Protein AF-A0A2N2W4A3-F1 (afdb_monomer)

Structure (mmCIF, N/CA/C/O backbone):
data_AF-A0A2N2W4A3-F1
#
_entry.id   AF-A0A2N2W4A3-F1
#
loop_
_atom_site.group_PDB
_atom_site.id
_atom_site.type_symbol
_atom_site.label_atom_id
_atom_site.label_alt_id
_atom_site.label_comp_id
_atom_site.label_asym_id
_atom_site.label_entity_id
_atom_site.label_seq_id
_atom_site.pdbx_PDB_ins_code
_atom_site.Cartn_x
_atom_site.Cartn_y
_atom_site.Cartn_z
_atom_site.occupancy
_atom_site.B_iso_or_equiv
_atom_site.auth_seq_id
_atom_site.auth_comp_id
_atom_site.auth_asym_id
_atom_site.auth_atom_id
_atom_site.pdbx_PDB_model_num
ATOM 1 N N . MET A 1 1 ? -1.980 -13.568 -9.843 1.00 62.12 1 MET A N 1
ATOM 2 C CA . MET A 1 1 ? -2.850 -12.754 -10.726 1.00 62.12 1 MET A CA 1
ATOM 3 C C . MET A 1 1 ? -2.365 -11.310 -10.874 1.00 62.12 1 MET A C 1
ATOM 5 O O . MET A 1 1 ? -2.254 -10.879 -12.008 1.00 62.12 1 MET A O 1
ATOM 9 N N . ILE A 1 2 ? -1.992 -10.582 -9.806 1.00 66.56 2 ILE A N 1
ATOM 10 C CA . ILE A 1 2 ? -1.505 -9.182 -9.920 1.00 66.56 2 ILE A CA 1
ATOM 11 C C . ILE A 1 2 ? -0.237 -9.057 -10.783 1.00 66.56 2 ILE A C 1
ATOM 13 O O . ILE A 1 2 ? -0.174 -8.192 -11.639 1.00 66.56 2 ILE A O 1
ATOM 17 N N . GLY A 1 3 ? 0.733 -9.966 -10.647 1.00 60.09 3 GLY A N 1
ATOM 18 C CA . GLY A 1 3 ? 1.947 -9.948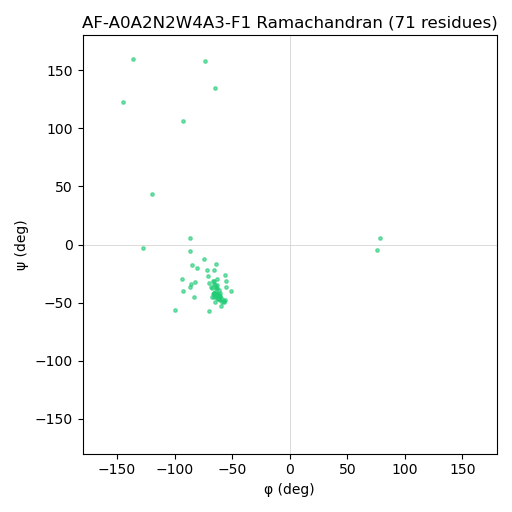 -11.478 1.00 60.09 3 GLY A CA 1
ATOM 19 C C . GLY A 1 3 ? 1.722 -10.186 -12.979 1.00 60.09 3 GLY A C 1
ATOM 20 O O . GLY A 1 3 ? 2.581 -9.882 -13.798 1.00 60.09 3 GLY A O 1
ATOM 21 N N . MET A 1 4 ? 0.555 -10.713 -13.362 1.00 64.94 4 MET A N 1
ATOM 22 C CA . MET A 1 4 ? 0.214 -10.988 -14.761 1.00 64.94 4 MET A CA 1
ATOM 23 C C . MET A 1 4 ? -0.389 -9.768 -15.474 1.00 64.94 4 MET A C 1
ATOM 25 O O . MET A 1 4 ? -0.593 -9.818 -16.682 1.00 64.94 4 MET A O 1
ATOM 29 N N . THR A 1 5 ? -0.644 -8.656 -14.773 1.00 70.69 5 THR A N 1
ATOM 30 C CA . THR A 1 5 ? -1.151 -7.420 -15.397 1.00 70.69 5 THR A CA 1
ATOM 31 C C . THR A 1 5 ? -0.158 -6.836 -16.404 1.00 70.69 5 THR A C 1
ATOM 33 O O . THR A 1 5 ? -0.570 -6.362 -17.459 1.00 70.69 5 THR A O 1
ATOM 36 N N . GLY A 1 6 ? 1.149 -6.956 -16.142 1.00 64.25 6 GLY A N 1
ATOM 37 C CA . GLY A 1 6 ? 2.196 -6.561 -17.090 1.00 64.25 6 GLY A CA 1
ATOM 38 C C . GLY A 1 6 ? 2.175 -7.368 -18.393 1.00 64.25 6 GLY A C 1
ATOM 39 O O . GLY A 1 6 ? 2.478 -6.826 -19.454 1.00 64.25 6 GLY A O 1
ATOM 40 N N . ILE A 1 7 ? 1.728 -8.628 -18.345 1.00 73.00 7 ILE A N 1
ATOM 41 C CA . ILE A 1 7 ? 1.644 -9.491 -19.533 1.00 73.00 7 ILE A CA 1
ATOM 42 C C . ILE A 1 7 ? 0.560 -8.978 -20.486 1.00 73.00 7 ILE A C 1
ATOM 44 O O . ILE A 1 7 ? 0.760 -8.988 -21.694 1.00 73.00 7 ILE A O 1
ATOM 48 N N . MET A 1 8 ? -0.553 -8.457 -19.963 1.00 72.19 8 MET A N 1
ATOM 49 C CA . MET A 1 8 ? -1.616 -7.885 -20.798 1.00 72.19 8 MET A CA 1
ATOM 50 C C . MET A 1 8 ? -1.210 -6.562 -21.463 1.00 72.19 8 MET A C 1
ATOM 52 O O . MET A 1 8 ? -1.641 -6.294 -22.578 1.00 72.19 8 MET A O 1
ATOM 56 N N . ALA A 1 9 ? -0.381 -5.745 -20.805 1.00 73.38 9 ALA A N 1
ATOM 57 C CA . ALA A 1 9 ? 0.045 -4.445 -21.334 1.00 73.38 9 ALA A CA 1
ATOM 58 C C . ALA A 1 9 ? 1.272 -4.526 -22.261 1.00 73.38 9 ALA A C 1
ATOM 60 O O . ALA A 1 9 ? 1.385 -3.752 -23.207 1.00 73.38 9 ALA A O 1
ATOM 61 N N . THR A 1 10 ? 2.197 -5.447 -21.984 1.00 76.56 10 THR A N 1
ATOM 62 C CA . THR A 1 10 ? 3.526 -5.497 -22.624 1.00 76.56 10 THR A CA 1
ATOM 63 C C . THR A 1 10 ? 3.875 -6.858 -23.232 1.00 76.56 10 THR A C 1
ATOM 65 O O . THR A 1 10 ? 4.938 -7.002 -23.827 1.00 76.56 10 THR A O 1
ATOM 68 N N . GLY A 1 11 ? 3.019 -7.874 -23.086 1.00 78.81 11 GLY A N 1
ATOM 69 C CA . GLY A 1 11 ? 3.285 -9.244 -23.547 1.00 78.81 11 GLY A CA 1
ATOM 70 C C . GLY A 1 11 ? 4.259 -10.034 -22.663 1.00 78.81 11 GLY A C 1
ATOM 71 O O . GLY A 1 11 ? 4.461 -11.224 -22.885 1.00 78.81 11 GLY A O 1
ATOM 72 N N . THR A 1 12 ? 4.847 -9.404 -21.643 1.00 81.31 12 THR A N 1
ATOM 73 C CA . THR A 1 12 ? 5.852 -9.995 -20.749 1.00 81.31 12 THR A CA 1
ATOM 74 C C . THR A 1 12 ? 5.589 -9.640 -19.287 1.00 81.31 12 THR A C 1
ATOM 76 O O . THR A 1 12 ? 4.873 -8.690 -18.964 1.00 81.31 12 THR A O 1
ATOM 79 N N . PHE A 1 13 ? 6.151 -10.431 -18.371 1.00 83.06 13 PHE A N 1
ATOM 80 C CA . PHE A 1 13 ? 6.103 -10.110 -16.948 1.00 83.06 13 PHE A CA 1
ATOM 81 C C . PHE A 1 13 ? 6.885 -8.821 -16.665 1.00 83.06 13 PHE A C 1
ATOM 83 O O . PHE A 1 13 ? 8.006 -8.652 -17.139 1.00 83.06 13 PHE A O 1
ATOM 90 N N . SER A 1 14 ? 6.299 -7.925 -15.871 1.00 86.88 14 SER A N 1
ATOM 91 C CA . SER A 1 14 ? 6.908 -6.639 -15.538 1.00 86.88 14 SER A CA 1
ATOM 92 C C . SER A 1 14 ? 6.583 -6.231 -14.105 1.00 86.88 14 SER A C 1
ATOM 94 O O . SER A 1 14 ? 5.417 -6.090 -13.711 1.00 86.88 14 SER A O 1
ATOM 96 N N . LEU A 1 15 ? 7.642 -6.015 -13.322 1.00 89.12 15 LEU A N 1
ATOM 97 C CA . LEU A 1 15 ? 7.556 -5.589 -11.925 1.00 89.12 15 LEU A CA 1
ATOM 98 C C . LEU A 1 15 ? 6.956 -4.187 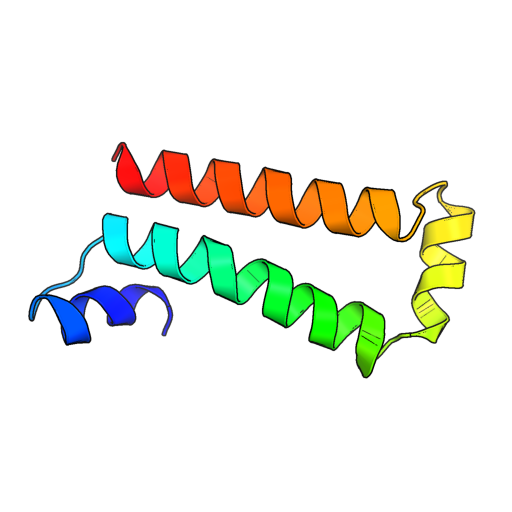-11.794 1.00 89.12 15 LEU A C 1
ATOM 100 O O . LEU A 1 15 ? 6.136 -3.961 -10.907 1.00 89.12 15 LEU A O 1
ATOM 104 N N . LYS A 1 16 ? 7.231 -3.294 -12.751 1.00 89.94 16 LYS A N 1
ATOM 105 C CA . LYS A 1 16 ? 6.675 -1.932 -12.778 1.00 89.94 16 LYS A CA 1
ATOM 106 C C . LYS A 1 16 ? 5.146 -1.938 -12.812 1.00 89.94 16 LYS A C 1
ATOM 108 O O . LYS A 1 16 ? 4.499 -1.289 -11.994 1.00 89.94 16 LYS A O 1
ATOM 113 N N . TYR A 1 17 ? 4.555 -2.723 -13.715 1.00 89.69 17 TYR A N 1
ATOM 114 C CA . TYR A 1 17 ? 3.095 -2.852 -13.804 1.00 89.69 17 TYR A CA 1
ATOM 115 C C . TYR A 1 17 ? 2.502 -3.629 -12.624 1.00 89.69 17 TYR A C 1
ATOM 117 O O . TYR A 1 17 ? 1.364 -3.373 -12.231 1.00 89.69 17 TYR A O 1
ATOM 125 N N . THR A 1 18 ? 3.278 -4.531 -12.019 1.00 90.94 18 THR A N 1
ATOM 126 C CA . THR A 1 18 ? 2.888 -5.218 -10.781 1.00 90.94 18 THR A CA 1
ATOM 127 C C . THR A 1 18 ? 2.785 -4.232 -9.615 1.00 90.94 18 THR A C 1
ATOM 129 O O . THR A 1 18 ? 1.790 -4.253 -8.894 1.00 90.94 18 THR A O 1
ATOM 132 N N . GLY A 1 19 ? 3.765 -3.334 -9.461 1.00 91.06 19 GLY A N 1
ATOM 133 C CA . GLY A 1 19 ? 3.753 -2.275 -8.449 1.00 91.06 19 GLY A CA 1
ATOM 134 C C . GLY A 1 19 ? 2.589 -1.307 -8.633 1.00 91.06 19 GLY A C 1
ATOM 135 O O . GLY A 1 19 ? 1.853 -1.043 -7.683 1.00 91.06 19 GLY A O 1
ATOM 136 N N . LEU A 1 20 ? 2.348 -0.868 -9.872 1.00 91.56 20 LEU A N 1
ATOM 137 C CA . LEU A 1 20 ? 1.193 -0.028 -10.199 1.00 91.56 20 LEU A CA 1
ATOM 138 C C . LEU A 1 20 ? -0.135 -0.729 -9.894 1.00 91.56 20 LEU A C 1
ATOM 140 O O . LEU A 1 20 ? -1.010 -0.133 -9.278 1.00 91.56 20 LEU A O 1
ATOM 144 N N . ALA A 1 21 ? -0.296 -1.999 -10.266 1.00 91.81 21 ALA A N 1
ATOM 145 C CA . ALA A 1 21 ? -1.512 -2.744 -9.953 1.00 91.81 21 ALA A CA 1
ATOM 146 C C . ALA A 1 21 ? -1.706 -2.918 -8.435 1.00 91.81 21 ALA A C 1
ATOM 148 O O . ALA A 1 21 ? -2.826 -2.797 -7.938 1.00 91.81 21 ALA A O 1
ATOM 149 N N . TYR A 1 22 ? -0.624 -3.149 -7.686 1.00 91.12 22 TYR A N 1
ATOM 150 C CA . TYR A 1 22 ? -0.664 -3.243 -6.227 1.00 91.12 22 TYR A CA 1
ATOM 151 C C . TYR A 1 22 ? -1.150 -1.941 -5.574 1.00 91.12 22 TYR A C 1
ATOM 153 O O . TYR A 1 22 ? -1.961 -1.996 -4.648 1.00 91.12 22 TYR A O 1
ATOM 161 N N . LEU A 1 23 ? -0.733 -0.783 -6.105 1.00 94.00 23 LEU A N 1
ATOM 162 C CA . LEU A 1 23 ? -1.154 0.543 -5.638 1.00 94.00 23 LEU A CA 1
ATOM 163 C C . LEU A 1 23 ? -2.682 0.715 -5.634 1.00 94.00 23 LEU A C 1
ATOM 165 O O . LEU A 1 23 ? -3.217 1.349 -4.733 1.00 94.00 23 LEU A O 1
ATOM 169 N N . PHE A 1 24 ? -3.387 0.142 -6.614 1.00 91.38 24 PHE A N 1
ATOM 170 C CA . PHE A 1 24 ? -4.847 0.254 -6.725 1.00 91.38 24 PHE A CA 1
ATOM 171 C C . PHE A 1 24 ? -5.592 -0.895 -6.048 1.00 91.38 24 PHE A C 1
ATOM 173 O O . PHE A 1 24 ? -6.610 -0.680 -5.392 1.00 91.38 24 PHE A O 1
ATOM 180 N N . ILE A 1 25 ? -5.089 -2.124 -6.163 1.00 93.00 25 ILE A N 1
ATOM 181 C CA . ILE A 1 25 ? -5.774 -3.292 -5.599 1.00 93.00 25 ILE A CA 1
ATOM 182 C C . ILE A 1 25 ? -5.769 -3.238 -4.070 1.00 93.00 25 ILE A C 1
ATOM 184 O O . ILE A 1 25 ? -6.766 -3.594 -3.448 1.00 93.00 25 ILE A O 1
ATOM 188 N N . CYS A 1 26 ? -4.688 -2.761 -3.453 1.00 93.69 26 CYS A N 1
ATOM 189 C CA . CYS A 1 26 ? -4.583 -2.684 -1.999 1.00 93.69 26 CYS A CA 1
ATOM 190 C C . CYS A 1 26 ? -5.685 -1.802 -1.358 1.00 93.69 26 CYS A C 1
ATOM 192 O O . CYS A 1 26 ? -6.423 -2.318 -0.515 1.00 93.69 26 CYS A O 1
ATOM 194 N N . PRO A 1 27 ? -5.909 -0.539 -1.781 1.00 93.56 27 PRO A N 1
ATOM 195 C CA . PRO A 1 27 ? -7.020 0.268 -1.275 1.00 93.56 27 PRO A CA 1
ATOM 196 C C . PRO A 1 27 ? -8.402 -0.283 -1.661 1.00 93.56 27 PRO A C 1
ATOM 198 O O . PRO A 1 27 ? -9.336 -0.153 -0.874 1.00 93.56 27 PRO A O 1
ATOM 201 N N . MET A 1 28 ? -8.554 -0.949 -2.814 1.00 94.06 28 MET A N 1
ATOM 202 C CA . MET A 1 28 ? -9.821 -1.612 -3.168 1.00 94.06 28 MET A CA 1
ATOM 203 C C . MET A 1 28 ? -10.150 -2.771 -2.221 1.00 94.06 28 MET A C 1
ATOM 205 O O . MET A 1 28 ? -11.284 -2.893 -1.759 1.00 94.06 28 MET A O 1
ATOM 209 N N . VAL A 1 29 ? -9.161 -3.611 -1.904 1.00 93.12 29 VAL A N 1
ATOM 210 C CA . VAL A 1 29 ? -9.319 -4.712 -0.946 1.00 93.12 29 VAL A CA 1
ATOM 211 C C . VAL A 1 29 ? -9.569 -4.159 0.453 1.00 93.12 29 VAL A C 1
ATOM 213 O O . VAL A 1 29 ? -10.457 -4.656 1.138 1.00 93.12 29 VAL A O 1
ATOM 216 N N . HIS A 1 30 ? -8.858 -3.104 0.860 1.00 93.38 30 HIS A N 1
ATOM 217 C CA . HIS A 1 30 ? -9.099 -2.421 2.132 1.00 93.38 30 HIS A CA 1
ATOM 218 C C . HIS A 1 30 ? -10.538 -1.920 2.245 1.00 93.38 30 HIS A C 1
ATOM 220 O O . HIS A 1 30 ? -11.201 -2.209 3.236 1.00 93.38 30 HIS A O 1
ATOM 226 N N . PHE A 1 31 ? -11.041 -1.230 1.220 1.00 92.69 31 PHE A N 1
ATOM 2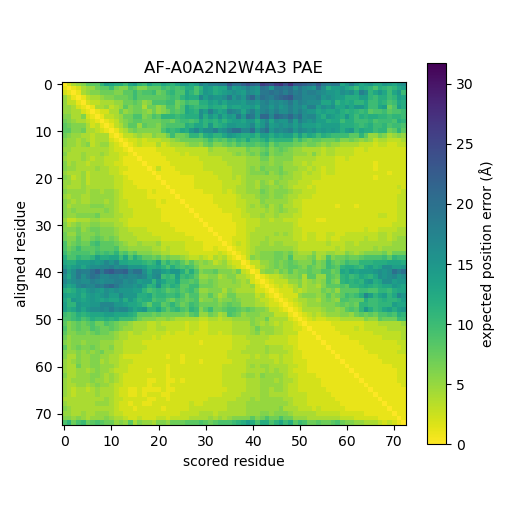27 C CA . PHE A 1 31 ? -12.434 -0.792 1.165 1.00 92.69 31 PHE A CA 1
ATOM 228 C C . PHE A 1 31 ? -13.397 -1.977 1.282 1.00 92.69 31 PHE A C 1
ATOM 230 O O . PHE A 1 31 ? -14.299 -1.973 2.113 1.00 92.69 31 PHE A O 1
ATOM 237 N N . PHE A 1 32 ? -13.189 -3.032 0.496 1.00 92.69 32 PHE A N 1
ATOM 238 C CA . PHE A 1 32 ? -14.080 -4.187 0.525 1.00 92.69 32 PHE A CA 1
ATOM 239 C C . PHE A 1 32 ? -14.084 -4.899 1.886 1.00 92.69 32 PHE A C 1
ATOM 241 O O . PHE A 1 32 ? -15.139 -5.272 2.395 1.00 92.69 32 PHE A O 1
ATOM 248 N N . VAL A 1 33 ? -12.915 -5.087 2.497 1.00 89.56 33 VAL A N 1
ATOM 249 C CA . VAL A 1 33 ? -12.800 -5.771 3.788 1.00 89.56 33 VAL A CA 1
ATOM 250 C C . VAL A 1 33 ? -13.374 -4.903 4.895 1.00 89.56 33 VAL A C 1
ATOM 252 O O . VAL A 1 33 ? -14.289 -5.342 5.585 1.00 89.56 33 VAL A O 1
ATOM 255 N N . TYR A 1 34 ? -12.870 -3.685 5.057 1.00 86.38 34 TYR A N 1
ATOM 256 C CA . TYR A 1 34 ? -13.174 -2.888 6.236 1.00 86.38 34 TYR A CA 1
ATOM 257 C C . TYR A 1 34 ? -14.458 -2.077 6.101 1.00 86.38 34 TYR A C 1
ATOM 259 O O . TYR A 1 34 ? -15.181 -1.952 7.080 1.00 86.38 34 TYR A O 1
ATOM 267 N N . ASP A 1 35 ? -14.773 -1.546 4.919 1.00 85.81 35 ASP A N 1
ATOM 268 C CA . ASP A 1 35 ? -15.955 -0.693 4.745 1.00 85.81 35 ASP A CA 1
ATOM 269 C C . ASP A 1 35 ? -17.197 -1.477 4.286 1.00 85.81 35 ASP A C 1
ATOM 271 O O . ASP A 1 35 ? -18.309 -1.086 4.629 1.00 85.81 35 ASP A O 1
ATOM 275 N N . VAL A 1 36 ? -17.042 -2.584 3.544 1.00 88.81 36 VAL A N 1
ATOM 276 C CA . VAL A 1 36 ? -18.192 -3.366 3.037 1.00 88.81 36 VAL A CA 1
ATOM 277 C C . VAL A 1 36 ? -18.477 -4.594 3.895 1.00 88.81 36 VAL A C 1
ATOM 279 O O . VAL A 1 36 ? -19.595 -4.772 4.372 1.00 88.81 36 VAL A O 1
ATOM 282 N N . ARG A 1 37 ? -17.489 -5.474 4.081 1.00 87.62 37 ARG A N 1
ATOM 283 C CA . ARG A 1 37 ? -17.714 -6.788 4.699 1.00 87.62 37 ARG A CA 1
ATOM 284 C C . ARG A 1 37 ? -17.720 -6.735 6.224 1.00 87.62 37 ARG A C 1
ATOM 286 O O . ARG A 1 37 ? -18.590 -7.33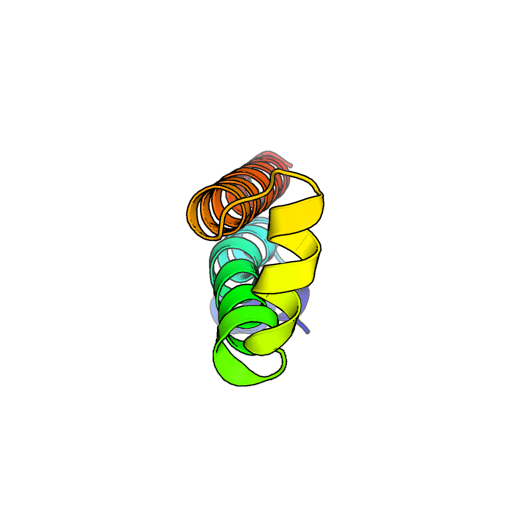1 6.850 1.00 87.62 37 ARG A O 1
ATOM 293 N N . TYR A 1 38 ? -16.756 -6.030 6.803 1.00 83.12 38 TYR A N 1
ATOM 294 C CA . TYR A 1 38 ? -16.500 -5.992 8.241 1.00 83.12 38 TYR A CA 1
ATOM 295 C C . TYR A 1 38 ? -16.623 -4.573 8.802 1.00 83.12 38 TYR A C 1
ATOM 297 O O . TYR A 1 38 ? -15.826 -4.148 9.634 1.00 83.12 38 TYR A O 1
ATOM 305 N N . SER A 1 39 ? -17.658 -3.838 8.382 1.00 75.62 39 SER A N 1
ATOM 306 C CA . SER A 1 39 ? -17.877 -2.451 8.826 1.00 75.62 39 SER A CA 1
ATOM 307 C C . SER A 1 39 ? -17.975 -2.297 10.351 1.00 75.62 39 SER A C 1
ATOM 309 O O . SER A 1 39 ? -17.662 -1.223 10.863 1.00 75.62 39 SER A O 1
ATOM 311 N N . ASN A 1 40 ? -18.385 -3.340 11.081 1.00 74.75 40 ASN A N 1
ATOM 312 C CA . ASN A 1 40 ? -18.452 -3.325 12.547 1.00 74.75 40 ASN A CA 1
ATOM 313 C C . ASN A 1 40 ? -17.097 -3.573 13.231 1.00 74.75 40 ASN A C 1
ATOM 315 O O . ASN A 1 40 ? -16.918 -3.167 14.377 1.00 74.75 40 ASN A O 1
ATOM 319 N N . ASP A 1 41 ? -16.114 -4.156 12.543 1.00 68.88 41 ASP A N 1
ATOM 320 C CA . ASP A 1 41 ? -14.797 -4.430 13.134 1.00 68.88 41 ASP A CA 1
ATOM 321 C C . ASP A 1 41 ? -13.961 -3.152 13.282 1.00 68.88 41 ASP A C 1
ATOM 323 O O . ASP A 1 41 ? -12.995 -3.121 14.043 1.00 68.88 41 ASP A O 1
ATOM 327 N N . TYR A 1 42 ? -14.373 -2.039 12.660 1.00 67.88 42 TYR A N 1
ATOM 328 C CA . TYR A 1 42 ? -13.787 -0.724 12.934 1.00 67.88 42 TYR A CA 1
ATOM 329 C C . TYR A 1 42 ? -13.839 -0.341 14.417 1.00 67.88 42 TYR A C 1
ATOM 331 O O . TYR A 1 42 ? -12.921 0.326 14.895 1.00 67.88 42 TYR A O 1
ATOM 339 N N . TYR A 1 43 ? -14.856 -0.790 15.158 1.00 63.09 43 TYR A N 1
ATOM 340 C CA . TYR A 1 43 ? -14.934 -0.571 16.603 1.00 63.09 43 TYR A CA 1
ATOM 341 C C . TYR A 1 43 ? -13.826 -1.311 17.362 1.00 63.09 43 TYR A C 1
ATOM 343 O O . TYR A 1 43 ? -13.298 -0.788 18.342 1.00 63.09 43 TYR A O 1
ATOM 351 N N . PHE A 1 44 ? -13.412 -2.488 16.885 1.00 69.88 44 PHE A N 1
ATOM 352 C CA . PHE A 1 44 ? -12.297 -3.230 17.469 1.00 69.88 44 PHE A CA 1
ATOM 353 C C . PHE A 1 44 ? -10.964 -2.504 17.252 1.00 69.88 44 PHE A C 1
ATOM 355 O O . PHE A 1 44 ? -10.200 -2.317 18.198 1.00 69.88 44 PHE A O 1
ATOM 362 N N . TYR A 1 45 ? -10.706 -2.011 16.037 1.00 70.38 45 TYR A N 1
ATOM 363 C CA . TYR A 1 45 ? -9.493 -1.235 15.753 1.00 70.38 45 TYR A CA 1
ATOM 364 C C . TYR A 1 45 ? -9.464 0.110 16.482 1.00 70.38 45 TYR A C 1
ATOM 366 O O . TYR A 1 45 ? -8.396 0.561 16.896 1.00 70.38 45 TYR A O 1
ATOM 374 N N . TYR A 1 46 ? -10.628 0.716 16.717 1.00 71.69 46 TYR A N 1
ATOM 375 C CA . TYR A 1 46 ? -10.725 1.929 17.520 1.00 71.69 46 TYR A CA 1
ATOM 376 C C . TYR A 1 46 ? -10.287 1.700 18.974 1.00 71.69 46 TYR A C 1
ATOM 378 O O . TYR A 1 46 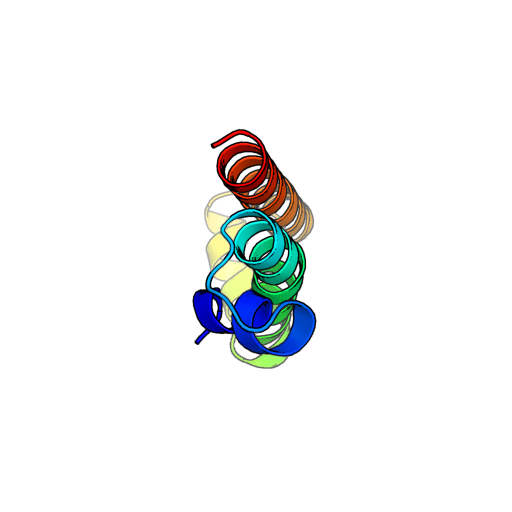? -9.591 2.542 19.538 1.00 71.69 46 TYR A O 1
ATOM 386 N N . ASN A 1 47 ? -10.594 0.534 19.554 1.00 80.00 47 ASN A N 1
ATOM 387 C CA . ASN A 1 47 ? -10.111 0.157 20.889 1.00 80.00 47 ASN A CA 1
ATOM 388 C C . ASN A 1 47 ? -8.583 -0.024 20.943 1.00 80.00 47 ASN A C 1
ATOM 390 O O . ASN A 1 47 ? -7.988 0.110 22.008 1.00 80.00 47 ASN A O 1
ATOM 394 N N . LEU A 1 48 ? -7.937 -0.273 19.798 1.00 81.12 48 LEU A N 1
ATOM 395 C CA . LEU A 1 48 ? -6.476 -0.285 19.643 1.00 81.12 48 LEU A CA 1
ATOM 396 C C . LEU A 1 48 ? -5.893 1.111 19.342 1.00 81.12 48 LEU A C 1
ATOM 398 O O . LEU A 1 48 ? -4.703 1.237 19.063 1.00 81.12 48 LEU A O 1
ATOM 402 N N . GLY A 1 49 ? -6.716 2.165 19.363 1.00 81.75 49 GLY A N 1
ATOM 403 C CA . GLY A 1 49 ? -6.319 3.537 19.030 1.00 81.75 49 GLY A CA 1
ATOM 404 C C . GLY A 1 49 ? -6.214 3.820 17.527 1.00 81.75 49 GLY A C 1
ATOM 405 O O . GLY A 1 49 ? -5.815 4.917 17.132 1.00 81.75 49 GLY A O 1
ATOM 406 N N . LEU A 1 50 ? -6.584 2.869 16.665 1.00 83.62 50 LEU A N 1
ATOM 407 C CA . LEU A 1 50 ? -6.535 3.028 15.214 1.00 83.62 50 LEU A CA 1
ATOM 408 C C . LEU A 1 50 ? -7.877 3.538 14.690 1.00 83.62 50 LEU A C 1
ATOM 410 O O . LEU A 1 50 ? -8.866 2.814 14.589 1.00 83.62 50 LEU A O 1
ATOM 414 N N . SER A 1 51 ? -7.905 4.814 14.309 1.00 86.38 51 SER A N 1
ATOM 415 C CA . SER A 1 51 ? -9.062 5.390 13.622 1.00 86.38 51 SER A CA 1
ATOM 416 C C . SER A 1 51 ? -9.157 4.903 12.173 1.00 86.38 51 SER A C 1
ATOM 418 O O . SER A 1 51 ? -8.153 4.573 11.536 1.00 86.38 51 SER A O 1
ATOM 420 N N . ARG A 1 52 ? -10.361 4.971 11.592 1.00 85.31 52 ARG A N 1
ATOM 421 C CA . ARG A 1 52 ? -10.591 4.684 10.166 1.00 85.31 52 ARG A CA 1
ATOM 422 C C . ARG A 1 52 ? -9.643 5.453 9.243 1.00 85.31 52 ARG A C 1
ATOM 424 O O . ARG A 1 52 ? -9.124 4.885 8.288 1.00 85.31 52 ARG A O 1
ATOM 431 N N . LYS A 1 53 ? -9.366 6.722 9.561 1.00 88.50 53 LYS A N 1
ATOM 432 C CA . LYS A 1 53 ? -8.426 7.562 8.802 1.00 88.50 53 LYS A CA 1
ATOM 433 C C . LYS A 1 53 ? -6.991 7.044 8.894 1.00 88.50 53 LYS A C 1
ATOM 435 O O . LYS A 1 53 ? -6.299 7.026 7.886 1.00 88.50 53 LYS A O 1
ATOM 440 N N . SER A 1 54 ? -6.562 6.604 10.079 1.00 89.81 54 SER A N 1
ATOM 441 C CA . SER A 1 54 ? -5.225 6.032 10.289 1.00 89.81 54 SER A CA 1
ATOM 442 C C . SER A 1 54 ? -5.035 4.737 9.495 1.00 89.81 54 SER A C 1
ATOM 444 O O . SER A 1 54 ? -4.019 4.583 8.827 1.00 89.81 54 SER A O 1
ATOM 446 N N . LEU A 1 55 ? -6.050 3.871 9.482 1.00 89.94 55 LEU A N 1
ATOM 447 C CA . LEU A 1 55 ? -6.088 2.636 8.691 1.00 89.94 55 LEU A CA 1
ATOM 448 C C . LEU A 1 55 ? -6.015 2.894 7.181 1.00 89.94 55 LEU A C 1
ATOM 450 O O . LEU A 1 55 ? -5.291 2.221 6.459 1.00 89.94 55 LEU A O 1
ATOM 454 N N . TRP A 1 56 ? -6.749 3.889 6.689 1.00 92.81 56 TRP A N 1
ATOM 455 C CA . TRP A 1 56 ? -6.667 4.285 5.284 1.00 92.81 56 TRP A CA 1
ATOM 456 C C . TRP A 1 56 ? -5.304 4.889 4.930 1.00 92.81 56 TRP A C 1
ATOM 458 O O . TRP A 1 56 ? -4.729 4.551 3.895 1.00 92.81 56 TRP A O 1
ATOM 468 N N . ALA A 1 57 ? -4.764 5.746 5.799 1.00 94.56 57 ALA A N 1
ATOM 469 C CA . ALA A 1 57 ? -3.451 6.346 5.602 1.00 94.56 57 ALA A CA 1
ATOM 470 C C . ALA A 1 57 ? -2.345 5.282 5.563 1.00 94.56 57 ALA A C 1
ATOM 472 O O . ALA A 1 57 ? -1.504 5.321 4.668 1.00 94.56 57 ALA A O 1
ATOM 473 N N . SER A 1 58 ? -2.366 4.304 6.473 1.00 93.31 58 SER A N 1
ATOM 474 C CA . SER A 1 58 ? -1.374 3.226 6.485 1.00 93.31 58 SER A CA 1
ATOM 475 C C . SER A 1 58 ? -1.459 2.359 5.228 1.00 93.31 58 SER A C 1
ATOM 477 O O . SER A 1 58 ? -0.424 2.080 4.629 1.00 93.31 58 SER A O 1
ATOM 479 N N . THR A 1 59 ? -2.660 2.014 4.754 1.00 95.00 59 THR A N 1
ATOM 480 C CA . THR A 1 59 ? -2.840 1.266 3.498 1.00 95.00 59 THR A CA 1
ATOM 481 C C . THR A 1 59 ? -2.288 2.020 2.288 1.00 95.00 59 THR A C 1
ATOM 483 O O . THR A 1 59 ? -1.582 1.433 1.464 1.00 95.00 59 THR A O 1
ATOM 486 N N . LEU A 1 60 ? -2.550 3.325 2.173 1.00 96.81 60 LEU A N 1
ATOM 487 C CA . LEU A 1 60 ? -2.011 4.143 1.079 1.00 96.81 60 LEU A CA 1
ATOM 488 C C . LEU A 1 60 ? -0.484 4.271 1.155 1.00 96.81 60 LEU A C 1
ATOM 490 O O . LEU A 1 60 ? 0.193 4.141 0.139 1.00 96.81 60 LEU A O 1
ATOM 494 N N . VAL A 1 61 ? 0.070 4.466 2.354 1.00 97.38 61 VAL A N 1
ATOM 495 C CA . VAL A 1 61 ? 1.524 4.557 2.554 1.00 97.38 61 VAL A CA 1
ATOM 496 C C . VAL A 1 61 ? 2.209 3.233 2.215 1.00 97.38 61 VAL A C 1
ATOM 498 O O . VAL A 1 61 ? 3.158 3.224 1.436 1.00 97.38 61 VAL A O 1
ATOM 501 N N . ILE A 1 62 ? 1.719 2.109 2.742 1.00 96.50 62 ILE A N 1
ATOM 502 C CA . ILE A 1 62 ? 2.309 0.785 2.499 1.00 96.50 62 ILE A CA 1
ATOM 503 C C . ILE A 1 62 ? 2.215 0.422 1.015 1.00 96.50 62 ILE A C 1
ATOM 505 O O . ILE A 1 62 ? 3.209 0.004 0.423 1.00 96.50 62 ILE A O 1
ATOM 509 N N . SER A 1 63 ? 1.053 0.619 0.388 1.00 96.31 63 SER A N 1
ATOM 510 C CA . SER A 1 63 ? 0.889 0.340 -1.043 1.00 96.31 63 SER A CA 1
ATOM 511 C C . SER A 1 63 ? 1.765 1.235 -1.923 1.00 96.31 63 SER A C 1
ATOM 513 O O . SER A 1 63 ? 2.341 0.745 -2.896 1.00 96.31 63 SER A O 1
ATOM 515 N N . GLY A 1 64 ? 1.955 2.502 -1.543 1.00 97.25 64 GLY A N 1
ATOM 516 C CA . GLY A 1 64 ? 2.902 3.416 -2.179 1.00 97.25 64 GLY A CA 1
ATOM 517 C C . GLY A 1 64 ? 4.355 2.953 -2.057 1.00 97.25 64 GLY A C 1
ATOM 518 O O . GLY A 1 64 ? 5.064 2.907 -3.060 1.00 97.25 64 GLY A O 1
ATOM 519 N N . ILE A 1 65 ? 4.789 2.546 -0.860 1.00 97.75 65 ILE A N 1
ATOM 520 C CA . ILE A 1 65 ? 6.144 2.022 -0.624 1.00 97.75 65 ILE A CA 1
ATOM 521 C C . ILE A 1 65 ? 6.392 0.768 -1.468 1.00 97.75 65 ILE A C 1
ATOM 523 O O . ILE A 1 65 ? 7.409 0.682 -2.151 1.00 97.75 65 ILE A O 1
ATOM 527 N N . VAL A 1 66 ? 5.455 -0.185 -1.473 1.00 95.69 66 VAL A N 1
ATOM 528 C CA . VAL A 1 66 ? 5.577 -1.412 -2.277 1.00 95.69 66 VAL A CA 1
ATOM 529 C C . VAL A 1 66 ? 5.636 -1.088 -3.771 1.00 95.69 66 VAL A C 1
ATOM 531 O O . VAL A 1 66 ? 6.466 -1.648 -4.484 1.00 95.69 66 VAL A O 1
ATOM 534 N N . CYS A 1 67 ? 4.802 -0.160 -4.246 1.00 95.69 67 CYS A N 1
ATOM 535 C CA . CYS A 1 67 ? 4.836 0.301 -5.631 1.00 95.69 67 CYS A CA 1
ATOM 536 C C . CYS A 1 67 ? 6.206 0.894 -5.997 1.00 95.69 67 CYS A C 1
ATOM 5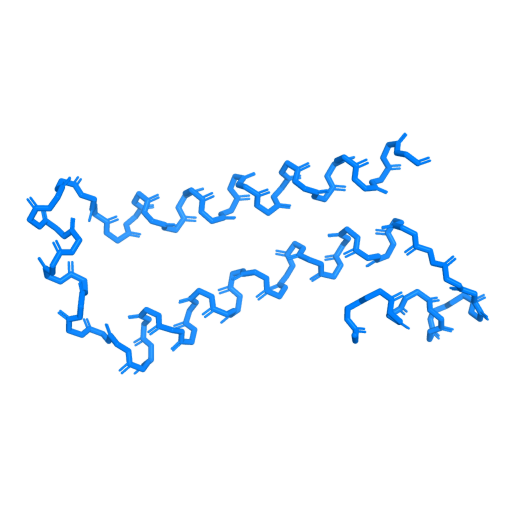38 O O . CYS A 1 67 ? 6.784 0.508 -7.012 1.00 95.69 67 CYS A O 1
ATOM 540 N N . LEU A 1 68 ? 6.763 1.762 -5.145 1.00 96.62 68 LEU A N 1
ATOM 541 C CA . LEU A 1 68 ? 8.083 2.358 -5.365 1.00 96.62 68 LEU A CA 1
ATOM 542 C C . LEU A 1 68 ? 9.186 1.302 -5.408 1.00 96.62 68 LEU A C 1
ATOM 544 O O . LEU A 1 68 ? 9.985 1.311 -6.339 1.00 96.62 68 LEU A O 1
ATOM 548 N N . ILE A 1 69 ? 9.201 0.364 -4.458 1.00 96.94 69 ILE A N 1
ATOM 549 C CA . ILE A 1 69 ? 10.181 -0.731 -4.437 1.00 96.94 69 ILE A CA 1
ATOM 550 C C . ILE A 1 69 ? 10.125 -1.522 -5.749 1.00 96.94 69 ILE A C 1
ATOM 552 O O . ILE A 1 69 ? 11.155 -1.754 -6.369 1.00 96.94 69 ILE A O 1
ATOM 556 N N . LEU A 1 70 ? 8.927 -1.891 -6.207 1.00 93.75 70 LEU A N 1
ATOM 557 C CA . LEU A 1 70 ? 8.749 -2.690 -7.423 1.00 93.75 70 LEU A CA 1
ATOM 558 C C . LEU A 1 70 ? 9.045 -1.932 -8.724 1.00 93.75 70 LEU A C 1
ATOM 560 O O . LEU A 1 70 ? 9.287 -2.566 -9.746 1.00 93.75 70 LEU A O 1
ATOM 564 N N . ILE A 1 71 ? 8.994 -0.598 -8.716 1.00 93.06 71 ILE A N 1
ATOM 565 C CA . ILE A 1 71 ? 9.373 0.225 -9.873 1.00 93.06 71 ILE A CA 1
ATOM 566 C C . ILE A 1 71 ? 10.892 0.427 -9.949 1.00 93.06 71 ILE A C 1
ATOM 568 O O . ILE A 1 71 ? 11.425 0.579 -11.052 1.00 93.06 71 ILE A O 1
ATOM 572 N N . LEU A 1 72 ? 11.561 0.479 -8.793 1.00 93.12 72 LEU A N 1
ATOM 573 C CA . LEU A 1 72 ? 12.995 0.749 -8.669 1.00 93.12 72 LEU A CA 1
ATOM 574 C C . LEU A 1 72 ? 13.880 -0.498 -8.832 1.00 93.12 72 LEU A C 1
ATOM 576 O O . LEU A 1 72 ? 15.077 -0.340 -9.062 1.00 93.12 72 LEU A O 1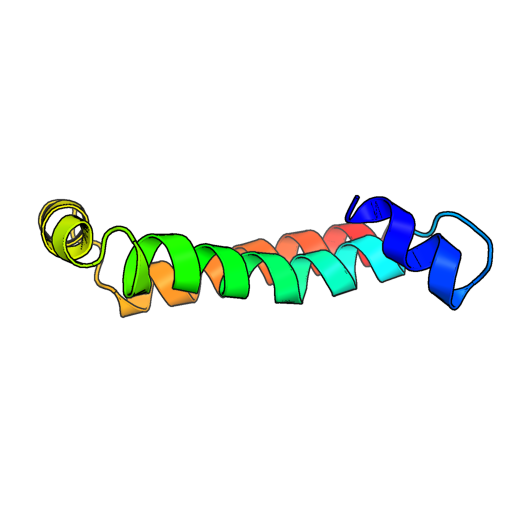
ATOM 580 N N . ILE A 1 73 ? 13.304 -1.698 -8.711 1.00 88.62 73 ILE A N 1
ATOM 581 C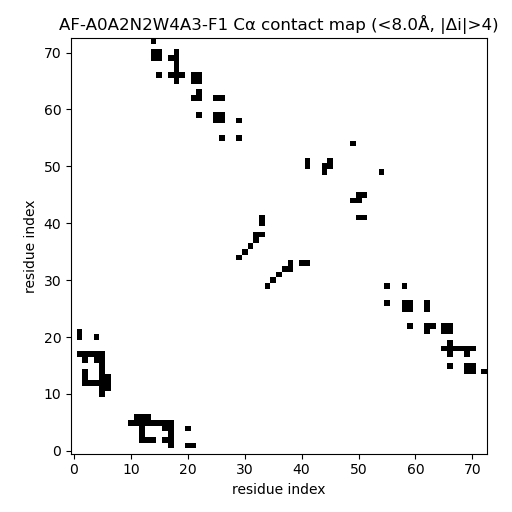 CA . ILE A 1 73 ? 13.936 -2.989 -9.040 1.00 88.62 73 ILE A CA 1
ATOM 582 C C . ILE A 1 73 ? 13.733 -3.292 -10.527 1.00 88.62 73 ILE A C 1
ATOM 584 O O . ILE A 1 73 ? 14.735 -3.637 -11.190 1.00 88.62 73 ILE A O 1
#

Secondary structure (DSSP, 8-state):
-GGGHHHHHHSS--HHHHHHHHHHHHHHHHIIIIIII-TTTHHHHHHTT--HHHHHHHHHHHHHHHHHHHHH-

Sequence (73 aa):
MIGMTGIMATGTFSLKYTGLAYL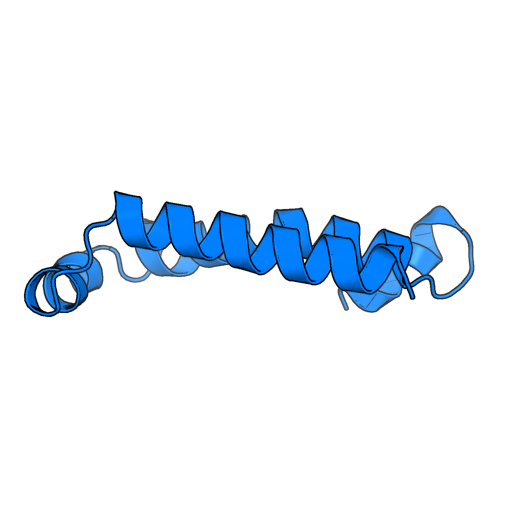FICPMVHFFVYDVRYSNDYYFYYNLGLSRKSLWASTLVISGIVCLILILI

Foldseek 3Di:
DLQCQCCVVPVDGALLSSLVSLLPVQLVVVCCVCVNPNVVCQVVVVVVVQHPVNSSVVSNVVSNVSNVVSNVD

Solvent-accessible surface area (backbone atoms only — not comparable to full-atom values): 3893 Å² total; per-residue (Å²): 115,61,54,52,52,14,30,78,78,70,75,39,81,34,52,46,44,23,12,56,46,42,46,54,48,48,56,51,50,48,43,47,47,47,66,64,73,35,52,73,52,53,61,61,39,41,78,73,72,40,45,74,68,55,55,52,49,49,49,52,51,52,27,48,52,51,21,51,55,32,56,75,105

pLDDT: mean 85.37, std 10.43, range [60.09, 97.75]

Mean predicted aligned error: 5.7 Å

Radius of gyration: 14.83 Å; Cα contacts (8 Å, |Δi|>4): 72; chains: 1; bounding box: 32×20×44 Å